Protein AF-A0A5D0RIP9-F1 (afdb_monomer)

Foldseek 3Di:
DDDPPPPPPDDDDQLLADPCLLVVLLCLQLPVLLLQLQLQLLQVVLVVVLVVCVVVVHDPCNVVSNVVSNVVSSVVSSVVSNVPVSVLSSQLSNQQSVVCSVPVDRDLVSSLVSLVVSLVVVLVVCVVPPDPVCSVVVSVSSNSSSNRSSVVSSVVSRVVRD

pLDDT: mean 85.2, std 13.52, range [38.09, 96.88]

Structure (mmCIF, N/CA/C/O backbone):
data_AF-A0A5D0RIP9-F1
#
_entry.id   AF-A0A5D0RIP9-F1
#
loop_
_atom_site.group_PDB
_atom_site.id
_atom_site.type_symbol
_atom_site.label_atom_id
_atom_site.label_alt_id
_atom_site.label_comp_id
_atom_site.label_asym_id
_atom_site.label_entity_id
_atom_site.label_seq_id
_atom_site.pdbx_PDB_ins_code
_atom_site.Cartn_x
_atom_site.Cartn_y
_atom_site.Cartn_z
_atom_site.occupancy
_atom_site.B_iso_or_equiv
_atom_site.auth_seq_id
_atom_site.auth_comp_id
_atom_site.auth_asym_id
_atom_site.auth_atom_id
_atom_site.pdbx_PDB_model_num
ATOM 1 N N . MET A 1 1 ? -45.772 9.709 48.141 1.00 41.09 1 MET A N 1
ATOM 2 C CA . MET A 1 1 ? -44.700 10.383 47.375 1.00 41.09 1 MET A CA 1
ATOM 3 C C . MET A 1 1 ? -44.012 9.328 46.521 1.00 41.09 1 MET A C 1
ATOM 5 O O . MET A 1 1 ? -43.309 8.496 47.070 1.00 41.09 1 MET A O 1
ATOM 9 N N . ASN A 1 2 ? -44.301 9.301 45.216 1.00 38.09 2 ASN A N 1
ATOM 10 C CA . ASN A 1 2 ? -43.738 8.332 44.271 1.00 38.09 2 ASN A CA 1
ATOM 11 C C . ASN A 1 2 ? -42.401 8.850 43.732 1.00 38.09 2 ASN A C 1
ATOM 13 O O . ASN A 1 2 ? -42.370 9.830 42.990 1.00 38.09 2 ASN A O 1
ATOM 17 N N . THR A 1 3 ? -41.307 8.179 44.073 1.00 44.94 3 THR A N 1
ATOM 18 C CA . THR A 1 3 ? -40.000 8.349 43.435 1.00 44.94 3 THR A CA 1
ATOM 19 C C . THR A 1 3 ? -39.979 7.551 42.133 1.00 44.94 3 THR A C 1
ATOM 21 O O . THR A 1 3 ? -39.714 6.353 42.117 1.00 44.94 3 THR A O 1
ATOM 24 N N . GLN A 1 4 ? -40.284 8.216 41.016 1.00 45.56 4 GLN A N 1
ATOM 25 C CA . GLN A 1 4 ? -40.017 7.667 39.688 1.00 45.56 4 GLN A CA 1
ATOM 26 C C . GLN A 1 4 ? -38.501 7.540 39.496 1.00 45.56 4 GLN A C 1
ATOM 28 O O . GLN A 1 4 ? -37.804 8.520 39.232 1.00 45.56 4 GLN A O 1
ATOM 33 N N . SER A 1 5 ? -37.992 6.315 39.616 1.00 47.22 5 SER A N 1
ATOM 34 C CA . SER A 1 5 ? -36.695 5.921 39.077 1.00 47.22 5 SER A CA 1
ATOM 35 C C . SER A 1 5 ? -36.726 6.108 37.562 1.00 47.22 5 SER A C 1
ATOM 37 O O . SER A 1 5 ? -37.214 5.252 36.827 1.00 47.22 5 SER A O 1
ATOM 39 N N . GLN A 1 6 ? -36.215 7.244 37.091 1.00 50.81 6 GLN A N 1
ATOM 40 C CA . GLN A 1 6 ? -35.881 7.429 35.687 1.00 50.81 6 GLN A CA 1
ATOM 41 C C . GLN A 1 6 ? -34.754 6.455 35.332 1.00 50.81 6 GLN A C 1
ATOM 43 O O . GLN A 1 6 ? -33.567 6.729 35.507 1.00 50.81 6 GLN A O 1
ATOM 48 N N . THR A 1 7 ? -35.141 5.283 34.841 1.00 46.56 7 THR A N 1
ATOM 49 C CA . THR A 1 7 ? -34.288 4.423 34.030 1.00 46.56 7 THR A CA 1
ATOM 50 C C . THR A 1 7 ? -33.780 5.256 32.859 1.00 46.56 7 THR A C 1
ATOM 52 O O . THR A 1 7 ? -34.554 5.629 31.976 1.00 46.56 7 THR A O 1
ATOM 55 N N . VAL A 1 8 ? -32.486 5.578 32.866 1.00 52.84 8 VAL A N 1
ATOM 56 C CA . VAL A 1 8 ? -31.786 6.225 31.752 1.00 52.84 8 VAL A CA 1
ATOM 57 C C . VAL A 1 8 ? -31.793 5.254 30.572 1.00 52.84 8 VAL A C 1
ATOM 59 O O . VAL A 1 8 ? -30.887 4.441 30.391 1.00 52.84 8 VAL A O 1
ATOM 62 N N . ALA A 1 9 ? -32.868 5.299 29.791 1.00 50.25 9 ALA A N 1
ATOM 63 C CA . ALA A 1 9 ? -32.998 4.573 28.547 1.00 50.25 9 ALA A CA 1
ATOM 64 C C . ALA A 1 9 ? -32.041 5.182 27.512 1.00 50.25 9 ALA A C 1
ATOM 66 O O . ALA A 1 9 ? -32.147 6.350 27.149 1.00 50.25 9 ALA A O 1
ATOM 67 N N . GLY A 1 10 ? -31.090 4.363 27.060 1.00 52.81 10 GLY A N 1
ATOM 68 C CA . GLY A 1 10 ? -30.535 4.411 25.710 1.00 52.81 10 GLY A CA 1
ATOM 69 C C . GLY A 1 10 ? -29.970 5.746 25.230 1.00 52.81 10 GLY A C 1
ATOM 70 O O . GLY A 1 10 ? -30.471 6.303 24.259 1.00 52.81 10 GLY A O 1
ATOM 71 N N . ARG A 1 11 ? -28.838 6.200 25.782 1.00 48.66 11 ARG A N 1
ATOM 72 C CA . ARG A 1 11 ? -27.918 6.969 24.929 1.00 48.66 11 ARG A CA 1
ATOM 73 C C . ARG A 1 11 ? -27.277 5.983 23.946 1.00 48.66 11 ARG A C 1
ATOM 75 O O . ARG A 1 11 ? -26.659 5.022 24.416 1.00 48.66 11 ARG A O 1
ATOM 82 N N . PRO A 1 12 ? -27.387 6.181 22.619 1.00 50.00 12 PRO A N 1
ATOM 83 C CA . PRO A 1 12 ? -26.588 5.421 21.670 1.00 50.00 12 PRO A CA 1
ATOM 84 C C . PRO A 1 12 ? -25.126 5.580 22.083 1.00 50.00 12 PRO A C 1
ATOM 86 O O . PRO A 1 12 ? -24.643 6.706 22.231 1.00 50.00 12 PRO A O 1
ATOM 89 N N . ARG A 1 13 ? -24.425 4.466 22.336 1.00 54.16 13 ARG A N 1
ATOM 90 C CA . ARG A 1 13 ? -22.970 4.513 22.517 1.00 54.16 13 ARG A CA 1
ATOM 91 C C . ARG A 1 13 ? -22.397 5.274 21.316 1.00 54.16 13 ARG A C 1
ATOM 93 O O . ARG A 1 13 ? -22.814 4.972 20.195 1.00 54.16 13 ARG A O 1
ATOM 100 N N . PRO A 1 14 ? -21.488 6.245 21.515 1.00 53.44 14 PRO A N 1
ATOM 101 C CA . PRO A 1 14 ? -20.895 6.967 20.398 1.00 53.44 14 PRO A CA 1
ATOM 102 C C . PRO A 1 14 ? -20.364 5.943 19.389 1.00 53.44 14 PRO A C 1
ATOM 104 O O . PRO A 1 14 ? -19.702 4.975 19.776 1.00 53.44 14 PRO A O 1
ATOM 107 N N . GLY A 1 15 ? -20.701 6.113 18.105 1.00 54.16 15 GLY A N 1
ATOM 108 C CA . GLY A 1 15 ? -20.455 5.128 17.038 1.00 54.16 15 GLY A CA 1
ATOM 109 C C . GLY A 1 15 ? -18.987 4.703 16.858 1.00 54.16 15 GLY A C 1
ATOM 110 O O . GLY A 1 15 ? -18.702 3.789 16.091 1.00 54.16 15 GLY A O 1
ATOM 111 N N . SER A 1 16 ? -18.059 5.324 17.590 1.00 55.84 16 SER A N 1
ATOM 112 C CA . SER A 1 16 ? -16.639 4.989 17.711 1.00 55.84 16 SER A CA 1
ATOM 113 C C . SER A 1 16 ? -16.328 3.736 18.550 1.00 55.84 16 SER A C 1
ATOM 115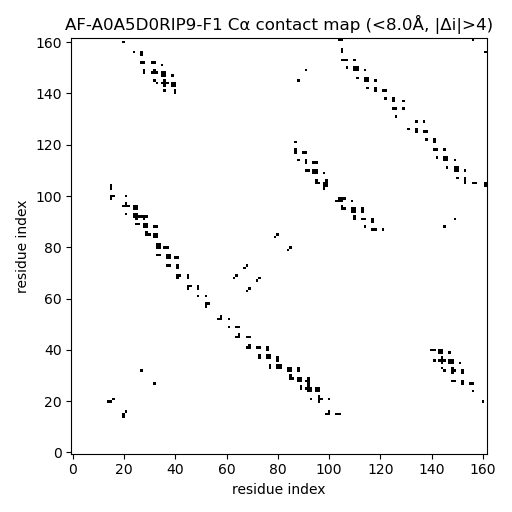 O O . SER A 1 16 ? -15.182 3.291 18.553 1.00 55.84 16 SER A O 1
ATOM 117 N N . GLN A 1 17 ? -17.302 3.143 19.258 1.00 63.03 17 GLN A N 1
ATOM 118 C CA . GLN A 1 17 ? -17.073 1.968 20.125 1.00 63.03 17 GLN A CA 1
ATOM 119 C C . GLN A 1 17 ? -17.596 0.625 19.588 1.00 63.03 17 GLN A C 1
ATOM 121 O O . GLN A 1 17 ? -17.453 -0.391 20.274 1.00 63.03 17 GLN A O 1
ATOM 126 N N . SER A 1 18 ? -18.182 0.571 18.388 1.00 79.69 18 SER A N 1
ATOM 127 C CA . SER A 1 18 ? -18.677 -0.700 17.851 1.00 79.69 18 SER A CA 1
ATOM 128 C C . SER A 1 18 ? -17.525 -1.583 17.347 1.00 79.69 18 SER A C 1
ATOM 130 O O . SER A 1 18 ? -16.648 -1.144 16.600 1.00 79.69 18 SER A O 1
ATOM 132 N N . TRP A 1 19 ? -17.533 -2.863 17.731 1.00 85.81 19 TRP A N 1
ATOM 133 C CA . TRP A 1 19 ? -16.595 -3.860 17.195 1.00 85.81 19 TRP A CA 1
ATOM 134 C C . TRP A 1 19 ? -16.703 -3.994 15.668 1.00 85.81 19 TRP A C 1
ATOM 136 O O . TRP A 1 19 ? -15.700 -4.259 15.011 1.00 85.81 19 TRP A O 1
ATOM 146 N N . GLY A 1 20 ? -17.885 -3.720 15.102 1.00 88.19 20 GLY A N 1
ATOM 147 C CA . GLY A 1 20 ? -18.106 -3.671 13.657 1.00 88.19 20 GLY A CA 1
ATOM 148 C C . GLY A 1 20 ? -17.305 -2.570 12.957 1.00 88.19 20 GLY A C 1
ATOM 149 O O . GLY A 1 20 ? -16.689 -2.836 11.931 1.00 88.19 20 GLY A O 1
ATOM 150 N N . ARG A 1 21 ? -17.223 -1.358 13.529 1.00 89.75 21 ARG A N 1
ATOM 151 C CA . ARG A 1 21 ? -16.383 -0.274 12.984 1.00 89.75 21 ARG A CA 1
ATOM 152 C C . ARG A 1 21 ? -14.902 -0.633 13.045 1.00 89.75 21 ARG A C 1
ATOM 154 O O . ARG A 1 21 ? -14.181 -0.414 12.078 1.00 89.75 21 ARG A O 1
ATOM 161 N N . PHE A 1 22 ? -14.459 -1.228 14.153 1.00 91.50 22 PHE A N 1
ATOM 162 C CA . PHE A 1 22 ? -13.076 -1.685 14.296 1.00 91.50 22 PHE A CA 1
ATOM 163 C C . PHE A 1 22 ? -12.714 -2.720 13.222 1.00 91.50 22 PHE A C 1
ATOM 165 O O . PHE A 1 22 ? -11.766 -2.512 12.466 1.00 91.50 22 PHE A O 1
ATOM 172 N N . ALA A 1 23 ? -13.498 -3.798 13.119 1.00 93.62 23 ALA A N 1
ATOM 173 C CA . ALA A 1 23 ? -13.280 -4.849 12.130 1.00 93.62 23 ALA A CA 1
ATOM 174 C C . ALA A 1 23 ? -13.388 -4.310 10.696 1.00 93.62 23 ALA A C 1
ATOM 176 O O . ALA A 1 23 ? -12.569 -4.657 9.853 1.00 93.62 23 ALA A O 1
ATOM 177 N N . GLY A 1 24 ? -14.336 -3.404 10.438 1.00 93.62 24 GLY A N 1
ATOM 178 C CA . GLY A 1 24 ? -14.510 -2.757 9.141 1.00 93.62 24 GLY A CA 1
ATOM 179 C C . GLY A 1 24 ? -13.301 -1.924 8.714 1.00 93.62 24 GLY A C 1
ATOM 180 O O . GLY A 1 24 ? -12.863 -2.034 7.572 1.00 93.62 24 GLY A O 1
ATOM 181 N N . ILE A 1 25 ? -12.703 -1.141 9.621 1.00 93.88 25 ILE A N 1
ATOM 182 C CA . ILE A 1 25 ? -11.471 -0.390 9.322 1.00 93.88 25 ILE A CA 1
ATOM 183 C C . ILE A 1 25 ? -10.328 -1.357 8.991 1.00 93.88 25 ILE A C 1
ATOM 185 O O . ILE A 1 25 ? -9.652 -1.167 7.983 1.00 93.88 25 ILE A O 1
ATOM 189 N N . VAL A 1 26 ? -10.123 -2.404 9.795 1.00 95.94 26 VAL A N 1
ATOM 190 C CA . VAL A 1 26 ? -9.065 -3.397 9.539 1.00 95.94 26 VAL A CA 1
ATOM 191 C C . VAL A 1 26 ? -9.285 -4.097 8.196 1.00 95.94 26 VAL A C 1
ATOM 193 O O . VAL A 1 26 ? -8.344 -4.221 7.416 1.00 95.94 26 VAL A O 1
ATOM 196 N N . ALA A 1 27 ? -10.526 -4.487 7.895 1.00 95.75 27 ALA A N 1
ATOM 197 C CA . ALA A 1 27 ? -10.891 -5.144 6.645 1.00 95.75 27 ALA A CA 1
ATOM 198 C C . ALA A 1 27 ? -10.634 -4.252 5.424 1.00 95.75 27 ALA A C 1
ATOM 200 O O . ALA A 1 27 ? -10.074 -4.734 4.445 1.00 95.75 27 ALA A O 1
ATOM 201 N N . ILE A 1 28 ? -10.956 -2.952 5.485 1.00 95.50 28 ILE A N 1
ATOM 202 C CA . ILE A 1 28 ? -10.637 -2.001 4.403 1.00 95.50 28 ILE A CA 1
ATOM 203 C C . ILE A 1 28 ? -9.142 -2.029 4.093 1.00 95.50 28 ILE A C 1
ATOM 205 O O . ILE A 1 28 ? -8.761 -2.138 2.933 1.00 95.50 28 ILE A O 1
ATOM 209 N N . TYR A 1 29 ? -8.292 -1.959 5.117 1.00 95.94 29 TYR A N 1
ATOM 210 C CA . TYR A 1 29 ? -6.847 -1.967 4.913 1.00 95.94 29 TYR A CA 1
ATOM 211 C C . TYR A 1 29 ? -6.333 -3.321 4.419 1.00 95.94 29 TYR A C 1
ATOM 213 O O . TYR A 1 29 ? -5.542 -3.354 3.484 1.00 95.94 29 TYR A O 1
ATOM 221 N N . ALA A 1 30 ? -6.784 -4.431 5.001 1.00 95.69 30 ALA A N 1
ATOM 222 C CA . ALA A 1 30 ? -6.335 -5.766 4.609 1.00 95.69 30 ALA A CA 1
ATOM 223 C C . ALA A 1 30 ? -6.762 -6.130 3.177 1.00 95.69 30 ALA A C 1
ATOM 225 O O . ALA A 1 30 ? -5.991 -6.740 2.440 1.00 95.69 30 ALA A O 1
ATOM 226 N N . LEU A 1 31 ? -7.975 -5.737 2.776 1.00 95.06 31 LEU A N 1
ATOM 227 C CA . LEU A 1 31 ? -8.519 -6.043 1.456 1.00 95.06 31 LEU A CA 1
ATOM 228 C C . LEU A 1 31 ? -8.029 -5.060 0.395 1.00 95.06 31 LEU A C 1
ATOM 230 O O . LEU A 1 31 ? -7.604 -5.498 -0.665 1.00 95.06 31 LEU A O 1
ATOM 234 N N . LEU A 1 32 ? -8.064 -3.749 0.648 1.00 95.12 32 LEU A N 1
ATOM 235 C CA . LEU A 1 32 ? -7.707 -2.754 -0.371 1.00 95.12 32 LEU A CA 1
ATOM 236 C C . LEU A 1 32 ? -6.228 -2.381 -0.354 1.00 95.12 32 LEU A C 1
ATOM 238 O O . LEU A 1 32 ? -5.702 -1.991 -1.391 1.00 95.12 32 LEU A O 1
ATOM 242 N N . GLY A 1 33 ? -5.545 -2.498 0.784 1.00 94.00 33 GLY A N 1
ATOM 243 C CA . GLY A 1 33 ? -4.152 -2.076 0.929 1.00 94.00 33 GLY A CA 1
ATOM 244 C C . GLY A 1 33 ? -3.211 -2.750 -0.074 1.00 94.00 33 GLY A C 1
ATOM 245 O O . GLY A 1 33 ? -2.553 -2.032 -0.828 1.00 94.00 33 GLY A O 1
ATOM 246 N N . PRO A 1 34 ? -3.176 -4.096 -0.152 1.00 94.81 34 PRO A N 1
ATOM 247 C CA . PRO A 1 34 ? -2.363 -4.810 -1.134 1.00 94.81 34 PRO A CA 1
ATOM 248 C C . PRO A 1 34 ? -2.705 -4.453 -2.582 1.00 94.81 34 PRO A C 1
ATOM 250 O O . PRO A 1 34 ? -1.805 -4.201 -3.379 1.00 94.81 34 PRO A O 1
ATOM 253 N N . LEU A 1 35 ? -3.998 -4.365 -2.912 1.00 93.69 35 LEU A N 1
ATOM 254 C CA . LEU A 1 35 ? -4.463 -4.036 -4.260 1.00 93.69 35 LEU A CA 1
ATOM 255 C C . LEU A 1 35 ? -4.025 -2.629 -4.685 1.00 93.69 35 LEU A C 1
ATOM 257 O O . LEU A 1 35 ? -3.456 -2.448 -5.759 1.00 93.69 35 LEU A O 1
ATOM 261 N N . VAL A 1 36 ? -4.255 -1.632 -3.828 1.00 94.69 36 VAL A N 1
ATOM 262 C CA . VAL A 1 36 ? -3.848 -0.244 -4.080 1.00 94.69 36 VAL A CA 1
ATOM 263 C C . VAL A 1 36 ? -2.327 -0.138 -4.171 1.00 94.69 36 VAL A C 1
ATOM 265 O O . VAL A 1 36 ? -1.819 0.568 -5.039 1.00 94.69 36 VAL A O 1
ATOM 268 N N . GLY A 1 37 ? -1.600 -0.853 -3.310 1.00 92.12 37 GLY A N 1
ATOM 269 C CA . GLY A 1 37 ? -0.143 -0.917 -3.359 1.00 92.12 37 GLY A CA 1
ATOM 270 C C . GLY A 1 37 ? 0.370 -1.477 -4.687 1.00 92.12 37 GLY A C 1
ATOM 271 O O . GLY A 1 37 ? 1.234 -0.859 -5.307 1.00 92.12 37 GLY A O 1
ATOM 272 N N . ALA A 1 38 ? -0.203 -2.589 -5.157 1.00 92.19 38 ALA A N 1
ATOM 273 C CA . ALA A 1 38 ? 0.139 -3.201 -6.440 1.00 92.19 38 ALA A CA 1
ATOM 274 C C . ALA A 1 38 ? -0.122 -2.249 -7.614 1.00 92.19 38 ALA A C 1
ATOM 276 O O . ALA A 1 38 ? 0.785 -1.998 -8.403 1.00 92.19 38 ALA A O 1
ATOM 277 N N . ILE A 1 39 ? -1.316 -1.649 -7.679 1.00 91.56 39 ILE A N 1
ATOM 278 C CA . ILE A 1 39 ? -1.666 -0.668 -8.719 1.00 91.56 39 ILE A CA 1
ATOM 279 C C . ILE A 1 39 ? -0.699 0.521 -8.690 1.00 91.56 39 ILE A C 1
ATOM 281 O O . ILE A 1 39 ? -0.225 0.956 -9.737 1.00 91.56 39 ILE A O 1
ATOM 285 N N . GLY A 1 40 ? -0.378 1.036 -7.501 1.00 90.06 40 GLY A N 1
ATOM 286 C CA . GLY A 1 40 ? 0.544 2.158 -7.338 1.00 90.06 40 GLY A CA 1
ATOM 287 C C . GLY A 1 40 ? 1.947 1.853 -7.848 1.00 90.06 40 GLY A C 1
ATOM 288 O O . GLY A 1 40 ? 2.516 2.641 -8.600 1.00 90.06 40 GLY A O 1
ATOM 289 N N . VAL A 1 41 ? 2.490 0.696 -7.473 1.00 89.50 41 VAL A N 1
ATOM 290 C CA . VAL A 1 41 ? 3.828 0.259 -7.890 1.00 89.50 41 VAL A CA 1
ATOM 291 C C . VAL A 1 41 ? 3.875 -0.013 -9.386 1.00 89.50 41 VAL A C 1
ATOM 293 O O . VAL A 1 41 ? 4.762 0.494 -10.072 1.00 89.50 41 VAL A O 1
ATOM 296 N N . THR A 1 42 ? 2.907 -0.763 -9.916 1.00 90.19 42 THR A N 1
ATOM 297 C CA . THR A 1 42 ? 2.837 -1.038 -11.352 1.00 90.19 42 THR A CA 1
ATOM 298 C C . THR A 1 42 ? 2.662 0.252 -12.146 1.00 90.19 42 THR A C 1
ATOM 300 O O . THR A 1 42 ? 3.356 0.446 -13.142 1.00 90.19 42 THR A O 1
ATOM 303 N N . GLY A 1 43 ? 1.796 1.161 -11.696 1.00 86.50 43 GLY A N 1
ATOM 304 C CA . GLY A 1 43 ? 1.616 2.469 -12.319 1.00 86.50 43 GLY A CA 1
ATOM 305 C C . GLY A 1 43 ? 2.908 3.281 -12.339 1.00 86.50 43 GLY A C 1
ATOM 306 O O . GLY A 1 43 ? 3.287 3.786 -13.394 1.00 86.50 43 GLY A O 1
ATOM 307 N N . LEU A 1 44 ? 3.629 3.336 -11.216 1.00 88.69 44 LEU A N 1
ATOM 308 C CA . LEU A 1 44 ? 4.903 4.047 -11.118 1.00 88.69 44 LEU A CA 1
ATOM 309 C C . LEU A 1 44 ? 5.952 3.481 -12.084 1.00 88.69 44 LEU A C 1
ATOM 311 O O . LEU A 1 44 ? 6.568 4.242 -12.830 1.00 88.69 44 LEU A O 1
ATOM 315 N N . PHE A 1 45 ? 6.123 2.157 -12.119 1.00 86.00 45 PHE A N 1
ATOM 316 C CA . PHE A 1 45 ? 7.067 1.520 -13.040 1.00 86.00 45 PHE A CA 1
ATOM 317 C C . PHE A 1 45 ? 6.656 1.672 -14.503 1.00 86.00 45 PHE A C 1
ATOM 319 O O . PHE A 1 45 ? 7.517 1.876 -15.353 1.00 86.00 45 PHE A O 1
ATOM 326 N N . THR A 1 46 ? 5.358 1.623 -14.800 1.00 86.62 46 THR A N 1
ATOM 327 C CA . THR A 1 46 ? 4.848 1.808 -16.164 1.00 86.62 46 THR A CA 1
ATOM 328 C C . THR A 1 46 ? 5.118 3.228 -16.653 1.00 86.62 46 THR A C 1
ATOM 330 O O . THR A 1 46 ? 5.628 3.410 -17.755 1.00 86.62 46 THR A O 1
ATOM 333 N N . VAL A 1 47 ? 4.838 4.239 -15.823 1.00 86.94 47 VAL A N 1
ATOM 334 C CA . VAL A 1 47 ? 5.131 5.644 -16.143 1.00 86.94 47 VAL A CA 1
ATOM 335 C C . VAL A 1 47 ? 6.632 5.860 -16.317 1.00 86.94 47 VAL A C 1
ATOM 337 O O . VAL A 1 47 ? 7.038 6.519 -17.270 1.00 86.94 47 VAL A O 1
ATOM 340 N N . TYR A 1 48 ? 7.457 5.276 -15.445 1.00 85.81 48 TYR A N 1
ATOM 341 C CA . TYR A 1 48 ? 8.911 5.345 -15.576 1.00 85.81 48 TYR A CA 1
ATOM 342 C C . TYR A 1 48 ? 9.396 4.723 -16.894 1.00 85.81 48 TYR A C 1
ATOM 344 O O . TYR A 1 48 ? 10.114 5.376 -17.646 1.00 85.81 48 TYR A O 1
ATOM 352 N N . ALA A 1 49 ? 8.961 3.499 -17.208 1.00 83.88 49 ALA A N 1
ATOM 353 C CA . ALA A 1 49 ? 9.355 2.796 -18.426 1.00 83.88 49 ALA A CA 1
ATOM 354 C C . ALA A 1 49 ? 8.937 3.559 -19.691 1.00 83.88 49 ALA A C 1
ATOM 356 O O . ALA A 1 49 ? 9.744 3.734 -20.598 1.00 83.88 49 ALA A O 1
ATOM 357 N N . VAL A 1 50 ? 7.703 4.071 -19.733 1.00 85.38 50 VAL A N 1
ATOM 358 C CA . VAL A 1 50 ? 7.234 4.903 -20.851 1.00 85.38 50 VAL A CA 1
ATOM 359 C C . VAL A 1 50 ? 8.022 6.211 -20.946 1.00 85.38 50 VAL A C 1
ATOM 361 O O . VAL A 1 50 ? 8.394 6.615 -22.044 1.00 85.38 50 VAL A O 1
ATOM 364 N N . GLY A 1 51 ? 8.324 6.854 -19.817 1.00 84.75 51 GLY A N 1
ATOM 365 C CA . GLY A 1 51 ? 9.119 8.082 -19.787 1.00 84.75 51 GLY A CA 1
ATOM 366 C C . GLY A 1 51 ? 10.530 7.898 -20.350 1.00 84.75 51 GLY A C 1
ATOM 367 O O . GLY A 1 51 ? 11.008 8.763 -21.082 1.00 84.75 51 GLY A O 1
ATOM 368 N N . VAL A 1 52 ? 11.173 6.760 -20.065 1.00 85.50 52 VAL A N 1
ATOM 369 C CA . VAL A 1 52 ? 12.490 6.417 -20.627 1.00 85.50 52 VAL A CA 1
ATOM 370 C C . VAL A 1 52 ? 12.417 6.254 -22.146 1.00 85.50 52 VAL A C 1
ATOM 372 O O . VAL A 1 52 ? 13.243 6.828 -22.848 1.00 85.50 52 VAL A O 1
ATOM 375 N N . GLU A 1 53 ? 11.416 5.537 -22.661 1.00 84.44 53 GLU A N 1
ATOM 376 C CA . GLU A 1 53 ? 11.244 5.325 -24.109 1.00 84.44 53 GLU A CA 1
ATOM 377 C C . GLU A 1 53 ? 10.981 6.633 -24.869 1.00 84.44 53 GLU A C 1
ATOM 379 O O . GLU A 1 53 ? 11.568 6.869 -25.926 1.00 84.44 53 GLU A O 1
ATOM 384 N N . ILE A 1 54 ? 10.173 7.528 -24.290 1.00 85.25 54 ILE A N 1
ATOM 385 C CA . ILE A 1 54 ? 9.950 8.875 -24.835 1.00 85.25 54 ILE A CA 1
ATOM 386 C C . ILE A 1 54 ? 11.268 9.659 -24.887 1.00 85.25 54 ILE A C 1
ATOM 388 O O . ILE A 1 54 ? 11.549 10.319 -25.885 1.00 85.25 54 ILE A O 1
ATOM 392 N N . ALA A 1 55 ? 12.090 9.577 -23.837 1.00 86.75 55 ALA A N 1
ATOM 393 C CA . ALA A 1 55 ? 13.356 10.304 -23.764 1.00 86.75 55 ALA A CA 1
ATOM 394 C C . ALA A 1 55 ? 14.389 9.830 -24.804 1.00 86.75 55 ALA A C 1
ATOM 396 O O . ALA A 1 55 ? 15.197 10.636 -25.261 1.00 86.75 55 ALA A O 1
ATOM 397 N N . ILE A 1 56 ? 14.352 8.552 -25.198 1.00 88.75 56 ILE A N 1
ATOM 398 C CA . ILE A 1 56 ? 15.228 7.983 -26.240 1.00 88.75 56 ILE A CA 1
ATOM 399 C C . ILE A 1 56 ? 14.608 8.026 -27.648 1.00 88.75 56 ILE A C 1
ATOM 401 O O . ILE A 1 56 ? 15.217 7.535 -28.596 1.00 88.75 56 ILE A O 1
ATOM 405 N N . GLY A 1 57 ? 13.420 8.625 -27.799 1.00 83.06 57 GLY A N 1
ATOM 406 C CA . GLY A 1 57 ? 12.759 8.839 -29.089 1.00 83.06 57 GLY A CA 1
ATOM 407 C C . GLY A 1 57 ? 12.083 7.602 -29.689 1.00 83.06 57 GLY A C 1
ATOM 408 O O . GLY A 1 57 ? 11.818 7.586 -30.890 1.00 83.06 57 GLY A O 1
ATOM 409 N N . ASN A 1 58 ? 11.803 6.572 -28.887 1.00 81.50 58 ASN A N 1
ATOM 410 C CA . ASN A 1 58 ? 11.173 5.338 -29.352 1.00 81.50 58 ASN A CA 1
ATOM 411 C C . ASN A 1 58 ? 9.666 5.332 -29.043 1.00 81.50 58 ASN A C 1
ATOM 413 O O . ASN A 1 58 ? 9.252 5.148 -27.897 1.00 81.50 58 ASN A O 1
ATOM 417 N N . PHE A 1 59 ? 8.837 5.525 -30.072 1.00 80.25 59 PHE A N 1
ATOM 418 C CA . PHE A 1 59 ? 7.385 5.694 -29.918 1.00 80.25 59 PHE A CA 1
ATOM 419 C C . PHE A 1 59 ? 6.548 4.483 -30.346 1.00 80.25 59 PHE A C 1
ATOM 421 O O . PHE A 1 59 ? 5.377 4.403 -29.972 1.00 80.25 59 PHE A O 1
ATOM 428 N N . ASP A 1 60 ? 7.137 3.525 -31.067 1.00 74.94 60 ASP A N 1
ATOM 429 C CA . ASP A 1 60 ? 6.399 2.468 -31.777 1.00 74.94 60 ASP A CA 1
ATOM 430 C C . ASP A 1 60 ? 5.641 1.497 -30.857 1.00 74.94 60 ASP A C 1
ATOM 432 O O . ASP A 1 60 ? 4.696 0.841 -31.290 1.00 74.94 60 ASP A O 1
ATOM 436 N N . ASP A 1 61 ? 6.000 1.427 -29.570 1.00 73.44 61 ASP A N 1
ATOM 437 C CA . ASP A 1 61 ? 5.492 0.397 -28.653 1.00 73.44 61 ASP A CA 1
ATOM 438 C C . ASP A 1 61 ? 4.957 0.948 -27.315 1.00 73.44 61 ASP A C 1
ATOM 440 O O . ASP A 1 61 ? 4.648 0.189 -26.389 1.00 73.44 61 ASP A O 1
ATOM 444 N N . ILE A 1 62 ? 4.812 2.274 -27.188 1.00 75.94 62 ILE A N 1
ATOM 445 C CA . ILE A 1 62 ? 4.414 2.931 -25.928 1.00 75.94 62 ILE A CA 1
ATOM 446 C C . ILE A 1 62 ? 3.037 2.452 -25.455 1.00 75.94 62 ILE A C 1
ATOM 448 O O . ILE A 1 62 ? 2.877 2.084 -24.292 1.00 75.94 62 ILE A O 1
ATOM 452 N N . ALA A 1 63 ? 2.043 2.414 -26.348 1.00 73.19 63 ALA A N 1
ATOM 453 C CA . ALA A 1 63 ? 0.672 2.042 -25.990 1.00 73.19 63 ALA A CA 1
ATOM 454 C C . ALA A 1 63 ? 0.573 0.580 -25.523 1.00 73.19 63 ALA A C 1
ATOM 456 O O . ALA A 1 63 ? -0.096 0.281 -24.530 1.00 73.19 63 ALA A O 1
ATOM 457 N N . ARG A 1 64 ? 1.291 -0.332 -26.192 1.00 77.12 64 ARG A N 1
ATOM 458 C CA . ARG A 1 64 ? 1.330 -1.753 -25.830 1.00 77.12 64 ARG A CA 1
ATOM 459 C C . ARG A 1 64 ? 2.043 -1.973 -24.499 1.00 77.12 64 ARG A C 1
ATOM 461 O O . ARG A 1 64 ? 1.553 -2.746 -23.677 1.00 77.12 64 ARG A O 1
ATOM 468 N N . ARG A 1 65 ? 3.162 -1.285 -24.257 1.00 72.06 65 ARG A N 1
ATOM 469 C CA . ARG A 1 65 ? 3.896 -1.359 -22.983 1.00 72.06 65 ARG A CA 1
ATOM 470 C C . ARG A 1 65 ? 3.111 -0.742 -21.835 1.00 72.06 65 ARG A C 1
ATOM 472 O O . ARG A 1 65 ? 3.115 -1.297 -20.743 1.00 72.06 65 ARG A O 1
ATOM 479 N N . PHE A 1 66 ? 2.383 0.340 -22.094 1.00 77.31 66 PHE A N 1
ATOM 480 C CA . PHE A 1 66 ? 1.527 0.969 -21.099 1.00 77.31 66 PHE A CA 1
ATOM 481 C C . PHE A 1 66 ? 0.368 0.050 -20.699 1.00 77.31 66 PHE A C 1
ATOM 483 O O . PHE A 1 66 ? 0.237 -0.306 -19.533 1.00 77.31 66 PHE A O 1
ATOM 490 N N . VAL A 1 67 ? -0.441 -0.398 -21.663 1.00 77.12 67 VAL A N 1
ATOM 491 C CA . VAL A 1 67 ? -1.638 -1.209 -21.379 1.00 77.12 67 VAL A CA 1
ATOM 492 C C . VAL A 1 67 ? -1.264 -2.629 -20.952 1.00 77.12 67 VAL A C 1
ATOM 494 O O . VAL A 1 67 ? -1.761 -3.126 -19.941 1.00 77.12 67 VAL A O 1
ATOM 497 N N . GLY A 1 68 ? -0.358 -3.277 -21.687 1.00 75.94 68 GLY A N 1
ATOM 498 C CA . GLY A 1 68 ? 0.097 -4.636 -21.395 1.00 75.94 68 GLY A CA 1
ATOM 499 C C . GLY A 1 68 ? 0.906 -4.717 -20.103 1.00 75.94 68 GLY A C 1
ATOM 500 O O . GLY A 1 68 ? 0.656 -5.599 -19.281 1.00 75.94 68 GLY A O 1
ATOM 501 N N . GLY A 1 69 ? 1.820 -3.767 -19.883 1.00 74.81 69 GLY A N 1
ATOM 502 C CA . GLY A 1 69 ? 2.609 -3.677 -18.654 1.00 74.81 69 GLY A CA 1
ATOM 503 C C . GLY A 1 69 ? 1.746 -3.377 -17.432 1.00 74.81 69 GLY A C 1
ATOM 504 O O . GLY A 1 69 ? 1.936 -4.000 -16.390 1.00 74.81 69 GLY A O 1
ATOM 505 N N . MET A 1 70 ? 0.738 -2.511 -17.566 1.00 82.94 70 MET A N 1
ATOM 506 C CA . MET A 1 70 ? -0.171 -2.205 -16.464 1.00 82.94 70 MET A CA 1
ATOM 507 C C . MET A 1 70 ? -1.077 -3.390 -16.113 1.00 82.94 70 MET A C 1
ATOM 509 O O . MET A 1 70 ? -1.189 -3.726 -14.937 1.00 82.94 70 MET A O 1
ATOM 513 N N . LEU A 1 71 ? -1.676 -4.071 -17.095 1.00 84.06 71 LEU A N 1
ATOM 514 C CA . LEU A 1 71 ? -2.540 -5.232 -16.839 1.00 84.06 71 LEU A CA 1
ATOM 515 C C . LEU A 1 71 ? -1.764 -6.417 -16.255 1.00 84.06 71 LEU A C 1
ATOM 517 O O . LEU A 1 71 ? -2.077 -6.882 -15.158 1.00 84.06 71 LEU A O 1
ATOM 521 N N . VAL A 1 72 ? -0.732 -6.888 -16.959 1.00 82.0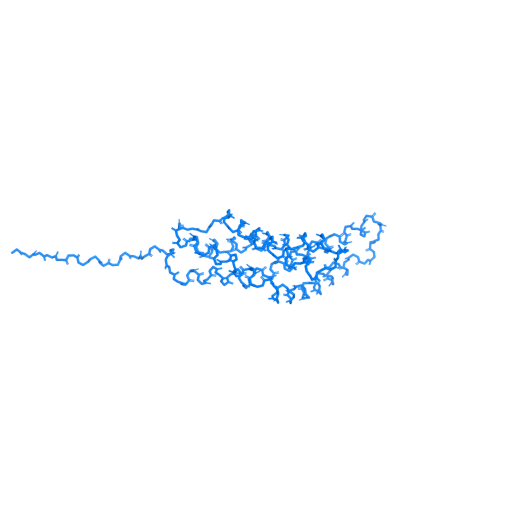6 72 VAL A N 1
ATOM 522 C CA . VAL A 1 72 ? 0.045 -8.062 -16.528 1.00 82.06 72 VAL A CA 1
ATOM 523 C C . VAL A 1 72 ? 0.822 -7.746 -15.253 1.00 82.06 72 VAL A C 1
ATOM 525 O O . VAL A 1 72 ? 0.815 -8.537 -14.307 1.00 82.06 72 VAL A O 1
ATOM 528 N N . GLY A 1 73 ? 1.432 -6.559 -15.190 1.00 82.12 73 GLY A N 1
ATOM 529 C CA . GLY A 1 73 ? 2.183 -6.104 -14.026 1.00 82.12 73 GLY A CA 1
ATOM 530 C C . GLY A 1 73 ? 1.313 -5.993 -12.779 1.00 82.12 73 GLY A C 1
ATOM 531 O O . GLY A 1 73 ? 1.766 -6.399 -11.710 1.00 82.12 73 GLY A O 1
ATOM 532 N N . THR A 1 74 ? 0.061 -5.535 -12.905 1.00 86.25 74 THR A N 1
ATOM 533 C CA . THR A 1 74 ? -0.859 -5.434 -11.762 1.00 86.25 74 THR A CA 1
ATOM 534 C C . THR A 1 74 ? -1.312 -6.811 -11.298 1.00 86.25 74 THR A C 1
ATOM 536 O O . THR A 1 74 ? -1.364 -7.030 -10.094 1.00 86.25 74 THR A O 1
ATOM 539 N N . ILE A 1 75 ? -1.593 -7.759 -12.201 1.00 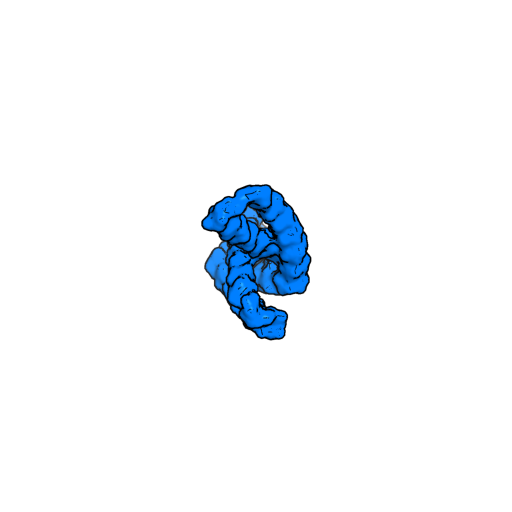86.94 75 ILE A N 1
ATOM 540 C CA . ILE A 1 75 ? -1.985 -9.128 -11.814 1.00 86.94 75 ILE A CA 1
ATOM 541 C C . ILE A 1 75 ? -0.870 -9.790 -10.996 1.00 86.94 75 ILE A C 1
ATOM 543 O O . ILE A 1 75 ? -1.109 -10.259 -9.882 1.00 86.94 75 ILE A O 1
ATOM 547 N N . VAL A 1 76 ? 0.361 -9.777 -11.514 1.00 86.12 76 VAL A N 1
ATOM 548 C CA . VAL A 1 76 ? 1.518 -10.375 -10.829 1.00 86.12 76 VAL A CA 1
ATOM 549 C C . VAL A 1 76 ? 1.816 -9.635 -9.523 1.00 86.12 76 VAL A C 1
ATOM 551 O O . VAL A 1 76 ? 2.002 -10.262 -8.478 1.00 86.12 76 VAL A O 1
ATOM 554 N N . SER A 1 77 ? 1.796 -8.299 -9.553 1.00 85.12 77 SER A N 1
ATOM 555 C CA . SER A 1 77 ? 2.053 -7.479 -8.364 1.00 85.12 77 SER A CA 1
ATOM 556 C C . SER A 1 77 ? 0.970 -7.650 -7.305 1.00 85.12 77 SER A C 1
ATOM 558 O O . SER A 1 77 ? 1.293 -7.639 -6.124 1.00 85.12 77 SER A O 1
ATOM 560 N N . ALA A 1 78 ? -0.294 -7.849 -7.687 1.00 88.19 78 ALA A N 1
ATOM 561 C CA . ALA A 1 78 ? -1.387 -8.096 -6.752 1.00 88.19 78 ALA A CA 1
ATOM 562 C C . ALA A 1 78 ? -1.197 -9.428 -6.023 1.00 88.19 78 ALA A C 1
ATOM 564 O O . ALA A 1 78 ? -1.330 -9.466 -4.802 1.00 88.19 78 ALA A O 1
ATOM 565 N N . ILE A 1 79 ? -0.820 -10.497 -6.735 1.00 88.50 79 ILE A N 1
ATOM 566 C CA . ILE A 1 79 ? -0.530 -11.802 -6.118 1.00 88.50 79 ILE A CA 1
ATOM 567 C C . ILE A 1 79 ? 0.581 -11.656 -5.072 1.00 88.50 79 ILE A C 1
ATOM 569 O O . ILE A 1 79 ? 0.402 -12.061 -3.923 1.00 88.50 79 ILE A O 1
ATOM 573 N N . LEU A 1 80 ? 1.696 -11.014 -5.434 1.00 86.00 80 LEU A N 1
ATOM 574 C CA . LEU A 1 80 ? 2.805 -10.772 -4.505 1.00 86.00 80 LEU A CA 1
ATOM 575 C C . LEU A 1 80 ? 2.393 -9.863 -3.338 1.00 86.00 80 LEU A C 1
ATOM 577 O O . LEU A 1 80 ? 2.725 -10.138 -2.183 1.00 86.00 80 LEU A O 1
ATOM 581 N N . ALA A 1 81 ? 1.636 -8.802 -3.613 1.00 89.69 81 ALA A N 1
ATOM 582 C CA . ALA A 1 81 ? 1.172 -7.873 -2.593 1.00 89.69 81 ALA A CA 1
ATO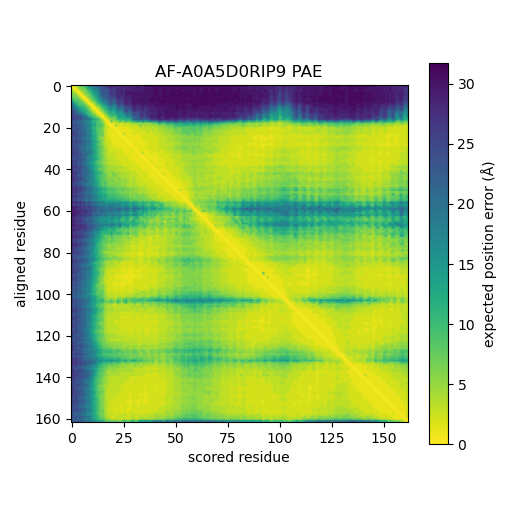M 583 C C . ALA A 1 81 ? 0.234 -8.552 -1.589 1.00 89.69 81 ALA A C 1
ATOM 585 O O . ALA A 1 81 ? 0.319 -8.255 -0.401 1.00 89.69 81 ALA A O 1
ATOM 586 N N . TYR A 1 82 ? -0.631 -9.476 -2.010 1.00 90.00 82 TYR A N 1
ATOM 587 C CA . TYR A 1 82 ? -1.451 -10.243 -1.070 1.00 90.00 82 TYR A CA 1
ATOM 588 C C . TYR A 1 82 ? -0.648 -11.315 -0.335 1.00 90.00 82 TYR A C 1
ATOM 590 O O . TYR A 1 82 ? -0.859 -11.492 0.862 1.00 90.00 82 TYR A O 1
ATOM 598 N N . ALA A 1 83 ? 0.295 -11.984 -1.005 1.00 87.50 83 ALA A N 1
ATOM 599 C CA . ALA A 1 83 ? 1.128 -13.010 -0.379 1.00 87.50 83 ALA A CA 1
ATOM 600 C C . ALA A 1 83 ? 2.005 -12.445 0.752 1.00 87.50 83 ALA A C 1
ATOM 602 O O . ALA A 1 83 ? 2.112 -13.056 1.813 1.00 87.50 83 ALA A O 1
ATOM 603 N N . TYR A 1 84 ? 2.596 -11.263 0.550 1.00 83.75 84 TYR A N 1
ATOM 604 C CA . TYR A 1 84 ? 3.559 -10.681 1.495 1.00 83.75 84 TYR A CA 1
ATOM 605 C C . TYR A 1 84 ? 3.048 -9.423 2.208 1.00 83.75 84 TYR A C 1
ATOM 607 O O . TYR A 1 84 ? 3.406 -9.157 3.354 1.00 83.75 84 TYR A O 1
ATOM 615 N N . GLY A 1 85 ? 2.217 -8.622 1.545 1.00 86.50 85 GLY A N 1
ATOM 616 C CA . GLY A 1 85 ? 1.793 -7.301 2.017 1.00 86.50 85 GLY A CA 1
ATOM 617 C C . GLY A 1 85 ? 0.523 -7.295 2.865 1.00 86.50 85 GLY A C 1
ATOM 618 O O . GLY A 1 85 ? 0.276 -6.303 3.552 1.00 86.50 85 GLY A O 1
ATOM 619 N N . ILE A 1 86 ? -0.269 -8.375 2.882 1.00 92.31 86 ILE A N 1
ATOM 620 C CA . ILE A 1 86 ? -1.532 -8.413 3.640 1.00 92.31 86 ILE A CA 1
ATOM 621 C C . ILE A 1 86 ? -1.317 -8.235 5.146 1.00 92.31 86 ILE A C 1
ATOM 623 O O . ILE A 1 86 ? -2.075 -7.513 5.790 1.00 92.31 86 ILE A O 1
ATOM 627 N N . VAL A 1 87 ? -0.258 -8.831 5.702 1.00 92.56 87 VAL A N 1
ATOM 628 C CA . VAL A 1 87 ? 0.061 -8.741 7.136 1.00 92.56 87 VAL A CA 1
ATOM 629 C C . VAL A 1 87 ? 0.417 -7.305 7.512 1.00 92.56 87 VAL A C 1
ATOM 631 O O . VAL A 1 87 ? -0.108 -6.773 8.489 1.00 92.56 87 VAL A O 1
ATOM 634 N N . SER A 1 88 ? 1.250 -6.655 6.696 1.00 93.50 88 SER A N 1
ATOM 635 C CA . SER A 1 88 ? 1.591 -5.239 6.857 1.00 93.50 88 SER A CA 1
ATOM 636 C C . SER A 1 88 ? 0.340 -4.358 6.769 1.00 93.50 88 SER A C 1
ATOM 638 O O . SER A 1 88 ? 0.066 -3.563 7.671 1.00 93.50 88 SER A O 1
ATOM 640 N N . ALA A 1 89 ? -0.483 -4.550 5.734 1.00 94.62 89 ALA A N 1
ATOM 641 C CA . ALA A 1 89 ? -1.689 -3.759 5.517 1.00 94.62 89 ALA A CA 1
ATOM 642 C C . ALA A 1 89 ? -2.701 -3.920 6.665 1.00 94.62 89 ALA A C 1
ATOM 644 O O . ALA A 1 89 ? -3.186 -2.924 7.210 1.00 94.62 89 ALA A O 1
ATOM 645 N N . ALA A 1 90 ? -2.965 -5.156 7.098 1.00 95.88 90 ALA A N 1
ATOM 646 C CA . ALA A 1 90 ? -3.804 -5.441 8.260 1.00 95.88 90 ALA A CA 1
ATOM 647 C C . ALA A 1 90 ? -3.232 -4.812 9.540 1.00 95.88 90 ALA A C 1
ATOM 649 O O . ALA A 1 90 ? -3.984 -4.243 10.331 1.00 95.88 90 ALA A O 1
ATOM 650 N N . GLY A 1 91 ? -1.908 -4.844 9.718 1.00 95.75 91 GLY A N 1
ATOM 651 C CA . GLY A 1 91 ? -1.205 -4.188 10.818 1.00 95.75 91 GLY A CA 1
ATOM 652 C C . GLY A 1 91 ? -1.441 -2.676 10.863 1.00 95.75 91 GLY A C 1
ATOM 653 O O . GLY A 1 91 ? -1.804 -2.137 11.913 1.00 95.75 91 GLY A O 1
ATOM 654 N N . VAL A 1 92 ? -1.332 -1.988 9.723 1.00 96.25 92 VAL A N 1
ATOM 655 C CA . VAL A 1 92 ? -1.677 -0.558 9.617 1.00 96.25 92 VAL A CA 1
ATOM 656 C C . VAL A 1 92 ? -3.151 -0.336 9.977 1.00 96.25 92 VAL A C 1
ATOM 658 O O . VAL A 1 92 ? -3.463 0.541 10.789 1.00 96.25 92 VAL A O 1
ATOM 661 N N . GLY A 1 93 ? -4.052 -1.162 9.437 1.00 94.62 93 GLY A N 1
ATOM 662 C CA . GLY A 1 93 ? -5.484 -1.120 9.740 1.00 94.62 93 GLY A CA 1
ATOM 663 C C . GLY A 1 93 ? -5.787 -1.278 11.232 1.00 94.62 93 GLY A C 1
ATOM 664 O O . GLY A 1 93 ? -6.583 -0.513 11.778 1.00 94.62 93 GLY A O 1
ATOM 665 N N . LEU A 1 94 ? -5.108 -2.204 11.914 1.00 96.69 94 LEU A N 1
ATOM 666 C CA . LEU A 1 94 ? -5.232 -2.438 13.356 1.00 96.69 94 LEU A CA 1
ATOM 667 C C . LEU A 1 94 ? -4.803 -1.217 14.167 1.00 96.69 94 LEU A C 1
ATOM 669 O O . LEU A 1 94 ? -5.534 -0.796 15.066 1.00 96.69 94 LEU A O 1
ATOM 673 N N . VAL A 1 95 ? -3.660 -0.608 13.839 1.00 96.19 95 VAL A N 1
ATOM 674 C CA . VAL A 1 95 ? -3.177 0.599 14.532 1.00 96.19 95 VAL A CA 1
ATOM 675 C C . VAL A 1 95 ? -4.173 1.751 14.376 1.00 96.19 95 VAL A C 1
ATOM 677 O O . VAL A 1 95 ? -4.487 2.448 15.349 1.00 96.19 95 VAL A O 1
ATOM 680 N N . VAL A 1 96 ? -4.707 1.936 13.167 1.00 94.81 96 VAL A N 1
ATOM 681 C CA . VAL A 1 96 ? -5.695 2.981 12.874 1.00 94.81 96 VAL A CA 1
ATOM 682 C C . VAL A 1 96 ? -7.007 2.720 13.611 1.00 94.81 96 VAL A C 1
ATOM 684 O O . VAL A 1 96 ? -7.492 3.617 14.301 1.00 94.81 96 VAL A O 1
ATOM 687 N N . ALA A 1 97 ? -7.549 1.504 13.527 1.00 93.25 97 ALA A N 1
ATOM 688 C CA . ALA A 1 97 ? -8.791 1.113 14.189 1.00 93.25 97 ALA A CA 1
ATOM 689 C C . ALA A 1 97 ? -8.682 1.217 15.719 1.00 93.25 97 ALA A C 1
ATOM 691 O O . ALA A 1 97 ? -9.597 1.683 16.400 1.00 93.25 97 ALA A O 1
ATOM 692 N N . PHE A 1 98 ? -7.531 0.844 16.278 1.00 93.75 98 PHE A N 1
ATOM 693 C CA . PHE A 1 98 ? -7.274 0.942 17.709 1.00 93.75 98 PHE A CA 1
ATOM 694 C C . PHE A 1 98 ? -7.194 2.391 18.188 1.00 93.75 98 PHE A C 1
ATOM 696 O O . PHE A 1 98 ? -7.761 2.744 19.228 1.00 93.75 98 PHE A O 1
ATOM 703 N N . ARG A 1 99 ? -6.517 3.259 17.42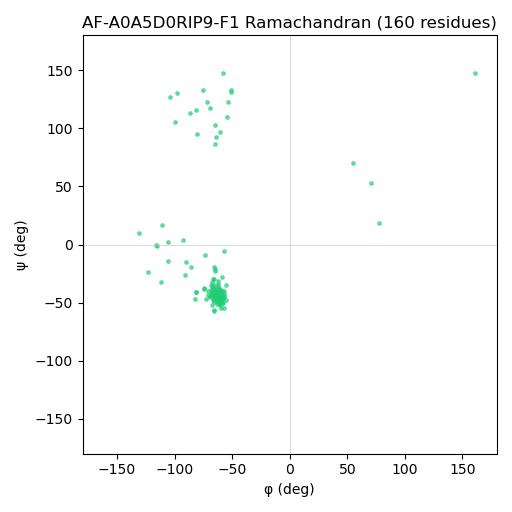8 1.00 91.56 99 ARG A N 1
ATOM 704 C CA . ARG A 1 99 ? -6.472 4.684 17.762 1.00 91.56 99 ARG A CA 1
ATOM 705 C C . ARG A 1 99 ? -7.837 5.343 17.613 1.00 91.56 99 ARG A C 1
ATOM 707 O O . ARG A 1 99 ? -8.184 6.156 18.469 1.00 91.56 99 ARG A O 1
ATOM 714 N N . ASP A 1 100 ? -8.591 4.990 16.577 1.00 90.12 100 ASP A N 1
ATOM 715 C CA . ASP A 1 100 ? -9.959 5.467 16.368 1.00 90.12 100 ASP A CA 1
ATOM 716 C C . ASP A 1 100 ? -10.845 5.128 17.574 1.00 90.12 100 ASP A C 1
ATOM 718 O O . ASP A 1 100 ? -11.488 6.019 18.128 1.00 90.12 100 ASP A O 1
ATOM 722 N N . ARG A 1 101 ? -10.758 3.894 18.085 1.00 87.56 101 ARG A N 1
ATOM 723 C CA . ARG A 1 101 ? -11.473 3.464 19.296 1.00 87.56 101 ARG A CA 1
ATOM 724 C C . ARG A 1 101 ? -11.066 4.237 20.558 1.00 87.56 101 ARG A C 1
ATOM 726 O O . ARG A 1 101 ? -11.898 4.452 21.434 1.00 87.56 101 ARG A O 1
ATOM 733 N N . ARG A 1 102 ? -9.794 4.645 20.674 1.00 87.19 102 ARG A N 1
ATOM 734 C CA . ARG A 1 102 ? -9.269 5.388 21.840 1.00 87.19 102 ARG A CA 1
ATOM 735 C C . ARG A 1 102 ? -9.562 6.887 21.805 1.00 87.19 102 ARG A C 1
ATOM 737 O O . ARG A 1 102 ? -9.803 7.470 22.854 1.00 87.19 102 ARG A O 1
ATOM 744 N N . LYS A 1 103 ? -9.448 7.524 20.636 1.00 85.25 103 LYS A N 1
ATOM 745 C CA . LYS A 1 103 ? -9.482 8.994 20.489 1.00 85.25 103 LYS A CA 1
ATOM 746 C C . LYS A 1 103 ? -10.680 9.513 19.689 1.00 85.25 103 LYS A C 1
ATOM 748 O O . LYS A 1 103 ? -10.805 10.721 19.542 1.00 85.25 103 LYS A O 1
ATOM 753 N N . GLY A 1 104 ? -11.546 8.627 19.195 1.00 76.12 104 GLY A N 1
ATOM 754 C CA . GLY A 1 104 ? -12.793 8.990 18.523 1.00 76.12 104 GLY A CA 1
ATOM 755 C C . GLY A 1 104 ? -12.587 9.615 17.144 1.00 76.12 104 GLY A C 1
ATOM 756 O O . GLY A 1 104 ? -13.099 10.698 16.885 1.00 76.12 104 GLY A O 1
ATOM 757 N N . GLY A 1 105 ? -11.838 8.954 16.259 1.00 84.75 105 GLY A N 1
ATOM 758 C CA . GLY A 1 105 ? -11.672 9.416 14.881 1.00 84.75 105 GLY A CA 1
ATOM 759 C C . GLY A 1 105 ? -10.460 8.835 14.152 1.00 84.75 105 GLY A C 1
ATOM 760 O O . GLY A 1 105 ? -9.390 8.611 14.727 1.00 84.75 105 GLY A O 1
ATOM 761 N N . ILE A 1 106 ? -10.609 8.661 12.839 1.00 89.00 106 ILE A N 1
ATOM 762 C CA . ILE A 1 106 ? -9.556 8.164 11.949 1.00 89.00 106 ILE A CA 1
ATOM 763 C C . ILE A 1 106 ? -8.612 9.319 11.573 1.00 89.00 106 ILE A C 1
ATOM 765 O O . ILE A 1 106 ? -9.007 10.280 10.904 1.00 89.00 106 ILE A O 1
ATOM 769 N N . SER A 1 107 ? -7.343 9.217 11.982 1.00 91.75 107 SER A N 1
ATOM 770 C CA . SER A 1 107 ? -6.315 10.248 11.775 1.00 91.75 107 SER A CA 1
ATOM 771 C C . SER A 1 107 ? -5.338 9.892 10.653 1.00 91.75 107 SER A C 1
ATOM 773 O O . SER A 1 107 ? -4.664 8.866 10.724 1.00 91.75 107 SER A O 1
ATOM 775 N N . TRP A 1 108 ? -5.174 10.808 9.693 1.00 93.94 108 TRP A N 1
ATOM 776 C CA . TRP A 1 108 ? -4.176 10.719 8.617 1.00 93.94 108 TRP A CA 1
ATOM 777 C C . TRP A 1 108 ? -2.742 10.579 9.117 1.00 93.94 108 TRP A C 1
ATOM 779 O O . TRP A 1 108 ? -1.961 9.809 8.575 1.00 93.94 108 TRP A O 1
ATOM 789 N N . ARG A 1 109 ? -2.383 11.309 10.179 1.00 93.94 109 ARG A N 1
ATOM 790 C CA . ARG A 1 109 ? -1.027 11.231 10.736 1.00 93.94 109 ARG A CA 1
ATOM 791 C C . ARG A 1 109 ? -0.741 9.834 11.274 1.00 93.94 109 ARG A C 1
ATOM 793 O O . ARG A 1 109 ? 0.357 9.329 11.112 1.00 93.94 109 ARG A O 1
ATOM 800 N N . THR A 1 110 ? -1.724 9.202 11.910 1.00 93.38 110 THR A N 1
ATOM 801 C CA . THR A 1 110 ? -1.544 7.861 12.474 1.00 93.38 110 THR A CA 1
ATOM 802 C C . THR A 1 110 ? -1.442 6.796 11.403 1.00 93.38 110 THR A C 1
ATOM 804 O O . THR A 1 110 ? -0.574 5.942 11.527 1.00 93.38 110 THR A O 1
ATOM 807 N N . SER A 1 111 ? -2.282 6.848 10.368 1.00 94.06 111 SER A N 1
ATOM 808 C CA . SER A 1 111 ? -2.177 5.886 9.272 1.00 94.06 111 SER A CA 1
ATOM 809 C C . SER A 1 111 ? -0.854 6.016 8.530 1.00 94.06 111 SER A C 1
ATOM 811 O O . SER A 1 111 ? -0.219 4.999 8.285 1.00 94.06 111 SER A O 1
ATOM 813 N N . LEU A 1 112 ? -0.390 7.240 8.259 1.00 95.38 112 LEU A N 1
ATOM 814 C CA . LEU A 1 112 ? 0.909 7.463 7.622 1.00 95.38 112 LEU A CA 1
ATOM 815 C C . LEU A 1 112 ? 2.072 6.991 8.498 1.00 95.38 112 LEU A C 1
ATOM 817 O O . LEU A 1 112 ? 2.934 6.273 8.011 1.00 95.38 112 LEU A O 1
ATOM 821 N N . VAL A 1 113 ? 2.091 7.333 9.791 1.00 96.62 113 VAL A N 1
ATOM 822 C CA . VAL A 1 113 ? 3.158 6.876 10.701 1.00 96.62 113 VAL A CA 1
ATOM 823 C C . VAL A 1 113 ? 3.169 5.352 10.817 1.00 96.62 113 VAL A C 1
ATOM 825 O O . VAL A 1 113 ? 4.234 4.748 10.754 1.00 96.62 113 VAL A O 1
ATOM 828 N N . ALA A 1 114 ? 1.999 4.722 10.945 1.00 95.94 114 ALA A N 1
ATOM 829 C CA . ALA A 1 114 ? 1.897 3.267 10.968 1.00 95.94 114 ALA A CA 1
ATOM 830 C C . ALA A 1 114 ? 2.392 2.658 9.648 1.00 95.94 114 ALA A C 1
ATOM 832 O O . ALA A 1 114 ? 3.210 1.746 9.670 1.00 95.94 114 ALA A O 1
ATOM 833 N N . ALA A 1 115 ? 1.966 3.197 8.506 1.00 95.50 115 ALA A N 1
ATOM 834 C CA . ALA A 1 115 ? 2.400 2.731 7.194 1.00 95.50 115 ALA A CA 1
ATOM 835 C C . ALA A 1 115 ? 3.911 2.869 6.989 1.00 95.50 115 ALA A C 1
ATOM 837 O O . ALA A 1 115 ? 4.524 1.949 6.463 1.00 95.50 115 ALA A O 1
ATOM 838 N N . LEU A 1 116 ? 4.522 3.963 7.453 1.00 96.38 116 LEU A N 1
ATOM 839 C CA . LEU A 1 116 ? 5.973 4.149 7.413 1.00 96.38 116 LEU A CA 1
ATOM 840 C C . LEU A 1 116 ? 6.706 3.177 8.346 1.00 96.38 116 LEU A C 1
ATOM 842 O O . LEU A 1 116 ? 7.735 2.631 7.963 1.00 96.38 116 LEU A O 1
ATOM 846 N N . ALA A 1 117 ? 6.177 2.913 9.542 1.00 96.88 117 ALA A N 1
ATOM 847 C CA . ALA A 1 117 ? 6.765 1.936 10.457 1.00 96.88 117 ALA A CA 1
ATOM 8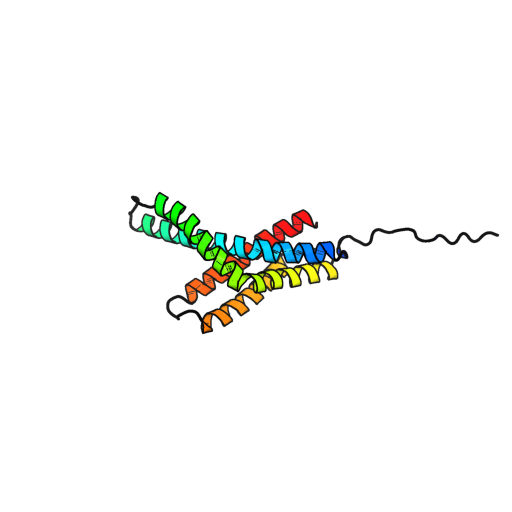48 C C . ALA A 1 117 ? 6.740 0.517 9.862 1.00 96.88 117 ALA A C 1
ATOM 850 O O . ALA A 1 117 ? 7.752 -0.182 9.875 1.00 96.88 117 ALA A O 1
ATOM 851 N N . PHE A 1 118 ? 5.607 0.112 9.285 1.00 95.56 118 PHE A N 1
ATOM 852 C CA . PHE A 1 118 ? 5.491 -1.171 8.596 1.00 95.56 118 PHE A CA 1
ATOM 853 C C . PHE A 1 118 ? 6.318 -1.222 7.306 1.00 95.56 118 PHE A C 1
ATOM 855 O O . PHE A 1 118 ? 6.915 -2.253 7.013 1.00 95.56 118 PHE A O 1
ATOM 862 N N . TRP A 1 119 ? 6.431 -0.112 6.575 1.00 95.75 119 TRP A N 1
ATOM 863 C CA . TRP A 1 119 ? 7.337 -0.002 5.435 1.00 95.75 119 TRP A CA 1
ATOM 864 C C . TRP A 1 119 ? 8.794 -0.233 5.844 1.00 95.75 119 TRP A C 1
ATOM 866 O O . TRP A 1 119 ? 9.484 -0.999 5.175 1.00 95.75 119 TRP A O 1
ATOM 876 N N . LEU A 1 120 ? 9.262 0.368 6.944 1.00 95.50 120 LEU A N 1
ATOM 877 C CA . LEU A 1 120 ? 10.616 0.137 7.459 1.00 95.50 120 LEU A CA 1
ATOM 878 C C . LEU A 1 120 ? 10.827 -1.333 7.829 1.00 95.50 120 LEU A C 1
ATOM 880 O O . LEU A 1 120 ? 11.843 -1.916 7.458 1.00 95.50 120 LEU A O 1
ATOM 884 N N . LEU A 1 121 ? 9.849 -1.950 8.499 1.00 94.19 121 LEU A N 1
ATOM 885 C CA . LEU A 1 121 ? 9.898 -3.369 8.856 1.00 94.19 121 LEU A CA 1
ATOM 886 C C . LEU A 1 121 ? 9.992 -4.266 7.610 1.00 94.19 121 LEU A C 1
ATOM 888 O O . LEU A 1 121 ? 10.844 -5.148 7.541 1.00 94.19 121 LEU A O 1
ATOM 892 N N . MET A 1 122 ? 9.153 -4.013 6.603 1.00 91.62 122 MET A N 1
ATOM 893 C CA . MET A 1 122 ? 9.169 -4.761 5.343 1.00 91.62 122 MET A CA 1
ATOM 894 C C . MET A 1 122 ? 10.438 -4.492 4.529 1.00 91.62 122 MET A C 1
ATOM 896 O O . MET A 1 122 ? 10.931 -5.393 3.859 1.00 91.62 122 MET A O 1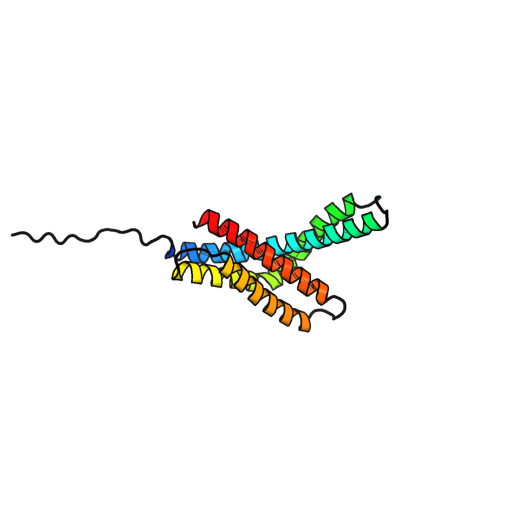
ATOM 900 N N . SER A 1 123 ? 10.996 -3.284 4.607 1.00 92.06 123 SER A N 1
ATOM 901 C CA . SER A 1 123 ? 12.262 -2.931 3.953 1.00 92.06 123 SER A CA 1
ATOM 902 C C . SER A 1 123 ? 13.443 -3.657 4.592 1.00 92.06 123 SER A C 1
ATOM 904 O O . SER A 1 123 ? 14.316 -4.134 3.875 1.00 92.06 123 SER A O 1
ATOM 906 N N . LEU A 1 124 ? 13.446 -3.804 5.921 1.00 92.69 124 LEU A N 1
ATOM 907 C CA . LEU A 1 124 ? 14.416 -4.637 6.635 1.00 92.69 124 LEU A CA 1
ATOM 908 C C . LEU A 1 124 ? 14.268 -6.113 6.261 1.00 92.69 124 LEU A C 1
ATOM 910 O O . LEU A 1 124 ? 15.263 -6.774 6.005 1.00 92.69 124 LEU A O 1
ATOM 914 N N . ALA A 1 125 ? 13.042 -6.632 6.168 1.00 89.44 125 ALA A N 1
ATOM 915 C CA . ALA A 1 125 ? 12.825 -8.001 5.701 1.00 89.44 125 ALA A CA 1
ATOM 916 C C . ALA A 1 125 ? 13.299 -8.192 4.247 1.00 89.44 125 ALA A C 1
ATOM 918 O O . ALA A 1 125 ? 13.852 -9.237 3.905 1.00 89.44 125 ALA A O 1
ATOM 919 N N . ALA A 1 126 ? 13.136 -7.171 3.398 1.00 87.62 126 ALA A N 1
ATOM 920 C CA . ALA A 1 126 ? 13.576 -7.208 2.009 1.00 87.62 126 ALA A CA 1
ATOM 921 C C . ALA A 1 126 ? 15.099 -7.364 1.870 1.00 87.62 126 ALA A C 1
ATOM 923 O O . ALA A 1 126 ? 15.535 -8.020 0.929 1.00 87.62 126 ALA A O 1
ATOM 924 N N . THR A 1 127 ? 15.912 -6.849 2.801 1.00 89.56 127 THR A N 1
ATOM 925 C CA . THR A 1 127 ? 17.380 -7.004 2.724 1.00 89.56 127 THR A CA 1
ATOM 926 C C . THR A 1 127 ? 17.840 -8.458 2.856 1.00 89.56 127 THR A C 1
ATOM 928 O O . THR A 1 127 ? 18.932 -8.788 2.403 1.00 89.56 127 THR A O 1
ATOM 931 N N . ALA A 1 128 ? 17.012 -9.333 3.435 1.00 88.81 128 ALA A N 1
ATOM 932 C CA . ALA A 1 128 ? 17.313 -10.753 3.588 1.00 88.81 128 ALA A CA 1
ATOM 933 C C . ALA A 1 128 ? 16.930 -11.599 2.360 1.00 88.81 128 ALA A C 1
ATOM 935 O O . ALA A 1 128 ? 17.419 -12.718 2.220 1.00 88.81 128 ALA A O 1
ATOM 936 N N . VAL A 1 129 ? 16.044 -11.099 1.490 1.00 85.56 129 VAL A N 1
ATOM 937 C CA . VAL A 1 129 ? 15.451 -11.886 0.389 1.00 85.56 129 VAL A CA 1
ATOM 938 C C . VAL A 1 129 ? 15.675 -11.280 -0.996 1.00 85.56 129 VAL A C 1
ATOM 940 O O . VAL A 1 129 ? 15.627 -12.004 -1.988 1.00 85.56 129 VAL A O 1
ATOM 943 N N . VAL A 1 130 ? 15.915 -9.969 -1.088 1.00 85.44 130 VAL A N 1
ATOM 944 C CA . VAL A 1 130 ? 16.092 -9.257 -2.358 1.00 85.44 130 VAL A CA 1
ATOM 945 C C . VAL A 1 130 ? 17.583 -9.081 -2.661 1.00 85.44 130 VAL A C 1
ATOM 947 O O . VAL A 1 130 ? 18.317 -8.571 -1.813 1.00 85.44 130 VAL A O 1
ATOM 950 N N . PRO A 1 131 ? 18.044 -9.435 -3.875 1.00 87.69 131 PRO A N 1
ATOM 951 C CA . PRO A 1 131 ? 19.419 -9.194 -4.293 1.00 87.69 131 PRO A CA 1
ATOM 952 C C . PRO A 1 131 ? 19.817 -7.707 -4.227 1.00 87.69 131 PRO A C 1
ATOM 954 O O . PRO A 1 131 ? 18.991 -6.836 -4.527 1.00 87.69 131 PRO A O 1
ATOM 957 N N . PRO A 1 132 ? 21.091 -7.385 -3.929 1.00 87.88 132 PRO A N 1
ATOM 958 C CA . PRO A 1 132 ? 21.553 -6.002 -3.779 1.00 87.88 132 PRO A CA 1
ATOM 959 C C . PRO A 1 132 ? 21.263 -5.108 -4.992 1.00 87.88 132 PRO A C 1
ATOM 961 O O . PRO A 1 132 ? 20.953 -3.930 -4.832 1.00 87.88 132 PRO A O 1
ATOM 964 N N . GLN A 1 133 ? 21.323 -5.675 -6.201 1.00 85.38 133 GLN A N 1
ATOM 965 C CA . GLN A 1 133 ? 21.179 -4.955 -7.468 1.00 85.38 133 GLN A CA 1
ATOM 966 C C . GLN A 1 133 ? 19.778 -4.343 -7.659 1.00 85.38 133 GLN A C 1
ATOM 968 O O . GLN A 1 133 ? 19.646 -3.377 -8.404 1.00 85.38 133 GLN A O 1
ATOM 973 N N . GLY A 1 134 ? 18.750 -4.861 -6.974 1.00 82.94 134 GLY A N 1
ATOM 974 C CA . GLY A 1 134 ? 17.367 -4.366 -7.051 1.00 82.94 134 GLY A CA 1
ATOM 975 C C . GLY A 1 134 ? 16.823 -3.800 -5.737 1.00 82.94 134 GLY A C 1
ATOM 976 O O . GLY A 1 134 ? 15.679 -3.350 -5.683 1.00 82.94 134 GLY A O 1
ATOM 977 N N . LEU A 1 135 ? 17.620 -3.808 -4.665 1.00 88.38 135 LEU A N 1
ATOM 978 C CA . LEU A 1 135 ? 17.135 -3.527 -3.314 1.00 88.38 135 LEU A CA 1
ATOM 979 C C . LEU A 1 135 ? 16.587 -2.099 -3.167 1.00 88.38 135 LEU A C 1
ATOM 981 O O . LEU A 1 135 ? 15.524 -1.903 -2.584 1.00 88.38 135 LEU A O 1
ATOM 985 N N . VAL A 1 136 ? 17.267 -1.100 -3.736 1.00 89.19 136 VAL A N 1
ATOM 986 C CA . VAL A 1 136 ? 16.836 0.309 -3.658 1.00 89.19 136 VAL A CA 1
ATOM 987 C C . VAL A 1 136 ? 15.500 0.522 -4.372 1.00 89.19 136 VAL A C 1
ATOM 989 O O . VAL A 1 136 ? 14.603 1.170 -3.832 1.00 89.19 136 VAL A O 1
ATOM 992 N N . GLN A 1 137 ? 15.339 -0.061 -5.563 1.00 88.06 137 GLN A N 1
ATOM 993 C CA . GLN A 1 137 ? 14.088 0.003 -6.326 1.00 88.06 137 GLN A CA 1
ATOM 994 C C . GLN A 1 137 ? 12.959 -0.711 -5.579 1.00 88.06 137 GLN A C 1
ATOM 996 O O . GLN A 1 137 ? 11.841 -0.203 -5.530 1.00 88.06 137 GLN A O 1
ATOM 1001 N N . TRP A 1 138 ? 13.261 -1.843 -4.938 1.00 89.38 138 TRP A N 1
ATOM 1002 C CA . TRP A 1 138 ? 12.303 -2.585 -4.126 1.00 89.38 138 TRP A CA 1
ATOM 1003 C C . TRP A 1 138 ? 11.841 -1.792 -2.898 1.00 89.38 138 TRP A C 1
ATOM 1005 O O . TRP A 1 138 ? 10.641 -1.679 -2.651 1.00 89.38 138 TRP A O 1
ATOM 1015 N N . ILE A 1 139 ? 12.770 -1.175 -2.161 1.00 92.19 139 ILE A N 1
ATOM 1016 C CA . ILE A 1 139 ? 12.465 -0.314 -1.007 1.00 92.19 139 ILE A CA 1
ATOM 1017 C C . ILE A 1 139 ? 11.626 0.897 -1.438 1.00 92.19 139 ILE A C 1
ATOM 1019 O O . ILE A 1 139 ? 10.647 1.236 -0.765 1.00 92.19 139 ILE A O 1
ATOM 1023 N N . GLY A 1 140 ? 11.977 1.528 -2.564 1.00 92.00 140 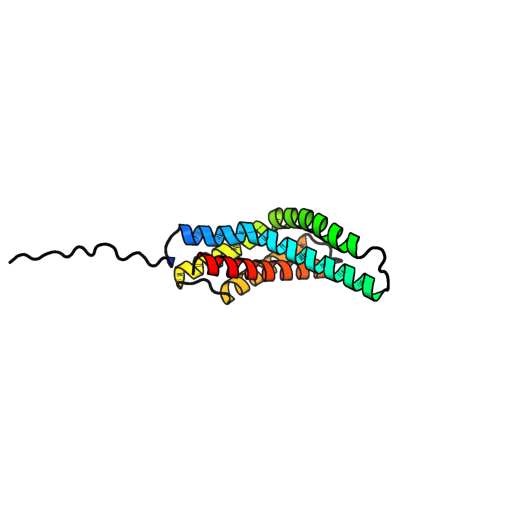GLY A N 1
ATOM 1024 C CA . GLY A 1 140 ? 11.225 2.647 -3.135 1.00 92.00 140 GLY A CA 1
ATOM 1025 C C . GLY A 1 140 ? 9.810 2.249 -3.565 1.00 92.00 140 GLY A C 1
ATOM 1026 O O . GLY A 1 140 ? 8.846 2.946 -3.243 1.00 92.00 140 GLY A O 1
ATOM 1027 N N . ALA A 1 141 ? 9.660 1.095 -4.218 1.00 90.62 141 ALA A N 1
ATOM 1028 C CA . ALA A 1 141 ? 8.360 0.540 -4.583 1.00 90.62 141 ALA A CA 1
ATOM 1029 C C . ALA A 1 141 ? 7.510 0.230 -3.341 1.00 90.62 141 ALA A C 1
ATOM 1031 O O . ALA A 1 141 ? 6.342 0.617 -3.278 1.00 90.62 141 ALA A O 1
ATOM 1032 N N . LEU A 1 142 ? 8.100 -0.388 -2.311 1.00 91.69 142 LEU A N 1
ATOM 1033 C CA . LEU A 1 142 ? 7.422 -0.628 -1.037 1.00 91.69 142 LEU A CA 1
ATOM 1034 C C . LEU A 1 142 ? 6.973 0.683 -0.385 1.00 91.69 142 LEU A C 1
ATOM 1036 O O . LEU A 1 142 ? 5.858 0.735 0.135 1.00 91.69 142 LEU A O 1
ATOM 1040 N N . LEU A 1 143 ? 7.790 1.738 -0.426 1.00 94.31 143 LEU A N 1
ATOM 1041 C CA . LEU A 1 143 ? 7.422 3.044 0.126 1.00 94.31 143 LEU A CA 1
ATOM 1042 C C . LEU A 1 143 ? 6.199 3.612 -0.596 1.00 94.31 143 LEU A C 1
ATOM 1044 O O . LEU A 1 143 ? 5.212 3.970 0.050 1.00 94.31 143 LEU A O 1
ATOM 1048 N N . ALA A 1 144 ? 6.250 3.652 -1.930 1.00 93.62 144 ALA A N 1
ATOM 1049 C CA . ALA A 1 144 ? 5.150 4.138 -2.757 1.00 93.62 144 ALA A CA 1
ATOM 1050 C C . ALA A 1 144 ? 3.862 3.346 -2.485 1.00 93.62 144 ALA A C 1
ATOM 1052 O O . ALA A 1 144 ? 2.806 3.947 -2.267 1.00 93.62 144 ALA A O 1
ATOM 1053 N N . ALA A 1 145 ? 3.963 2.015 -2.401 1.00 94.12 145 ALA A N 1
ATOM 1054 C CA . ALA A 1 145 ? 2.843 1.143 -2.072 1.00 94.12 145 ALA A CA 1
ATOM 1055 C C . ALA A 1 145 ? 2.229 1.483 -0.708 1.00 94.12 145 ALA A C 1
ATOM 1057 O O . ALA A 1 145 ? 1.019 1.678 -0.618 1.00 94.12 145 ALA A O 1
ATOM 1058 N N . HIS A 1 146 ? 3.042 1.590 0.348 1.00 93.75 146 HIS A N 1
ATOM 1059 C CA . HIS A 1 146 ? 2.549 1.837 1.707 1.00 93.75 146 HIS A CA 1
ATOM 1060 C C . HIS A 1 146 ? 1.926 3.227 1.845 1.00 93.75 146 HIS A C 1
ATOM 1062 O O . HIS A 1 146 ? 0.862 3.358 2.452 1.00 93.75 146 HIS A O 1
ATOM 1068 N N . VAL A 1 147 ? 2.544 4.259 1.264 1.00 96.00 147 VAL A N 1
ATOM 1069 C CA . VAL A 1 147 ? 2.018 5.632 1.312 1.00 96.00 147 VAL A CA 1
ATOM 1070 C C . VAL A 1 147 ? 0.700 5.732 0.547 1.00 96.00 147 VAL A C 1
ATOM 1072 O O . VAL A 1 147 ? -0.275 6.266 1.083 1.00 96.00 147 VAL A O 1
ATOM 1075 N N . LEU A 1 148 ? 0.636 5.184 -0.670 1.00 95.25 148 LEU A N 1
ATOM 1076 C CA . LEU A 1 148 ? -0.579 5.222 -1.482 1.00 95.25 148 LEU A CA 1
ATOM 1077 C C . LEU A 1 148 ? -1.705 4.399 -0.847 1.00 95.25 148 LEU A C 1
ATOM 1079 O O . LEU A 1 148 ? -2.823 4.899 -0.704 1.00 95.25 148 LEU A O 1
ATOM 1083 N N . ALA A 1 149 ? -1.408 3.173 -0.408 1.00 94.12 149 ALA A N 1
ATOM 1084 C CA . ALA A 1 149 ? -2.367 2.307 0.269 1.00 94.12 149 ALA A CA 1
ATOM 1085 C C . ALA A 1 149 ? -2.911 2.968 1.536 1.00 94.12 149 ALA A C 1
ATOM 1087 O O . ALA A 1 149 ? -4.128 3.045 1.711 1.00 94.12 149 ALA A O 1
ATOM 1088 N N . ALA A 1 150 ? -2.036 3.513 2.388 1.00 95.75 150 ALA A N 1
ATOM 1089 C CA . ALA A 1 150 ? -2.456 4.238 3.579 1.00 95.75 150 ALA A CA 1
ATOM 1090 C C . ALA A 1 150 ? -3.346 5.423 3.218 1.00 95.75 150 ALA A C 1
ATOM 1092 O O . ALA A 1 150 ? -4.352 5.651 3.894 1.00 95.75 150 ALA A O 1
ATOM 1093 N N . ALA A 1 151 ? -3.023 6.148 2.147 1.00 96.06 151 ALA A N 1
ATOM 1094 C CA . ALA A 1 151 ? -3.801 7.303 1.760 1.00 96.06 151 ALA A CA 1
ATOM 1095 C C . ALA A 1 151 ? -5.205 6.943 1.277 1.00 96.06 151 ALA A C 1
ATOM 1097 O O . ALA A 1 151 ? -6.196 7.446 1.816 1.00 96.06 151 ALA A O 1
ATOM 1098 N N . VAL A 1 152 ? -5.306 6.018 0.328 1.00 96.25 152 VAL A N 1
ATOM 1099 C CA . VAL A 1 152 ? -6.595 5.570 -0.208 1.00 96.25 152 VAL A CA 1
ATOM 1100 C C . VAL A 1 152 ? -7.424 4.892 0.883 1.00 96.25 152 VAL A C 1
ATOM 1102 O O . VAL A 1 152 ? -8.573 5.275 1.099 1.00 96.25 152 VAL A O 1
ATOM 1105 N N . CYS A 1 153 ? -6.842 3.965 1.651 1.00 96.00 153 CYS A N 1
ATOM 1106 C CA . CYS A 1 153 ? -7.561 3.261 2.716 1.00 96.00 153 CYS A CA 1
ATOM 1107 C C . CYS A 1 153 ? -8.031 4.221 3.818 1.00 96.00 153 CYS A C 1
ATOM 1109 O O . CYS A 1 153 ? -9.168 4.115 4.276 1.00 96.00 153 CYS A O 1
ATOM 1111 N N . THR A 1 154 ? -7.210 5.204 4.215 1.00 95.44 154 THR A N 1
ATOM 1112 C CA . THR A 1 154 ? -7.633 6.241 5.175 1.00 95.44 154 THR A CA 1
ATOM 1113 C C . THR A 1 154 ? -8.776 7.070 4.617 1.00 95.44 154 THR A C 1
ATOM 1115 O O . THR A 1 154 ? -9.733 7.354 5.338 1.00 95.44 154 THR A O 1
ATOM 1118 N N . TRP A 1 155 ? -8.684 7.484 3.354 1.00 96.38 155 TRP A N 1
ATOM 1119 C CA . TRP A 1 155 ? -9.715 8.290 2.717 1.00 96.38 155 TRP A CA 1
ATOM 1120 C C . TRP A 1 155 ? -11.053 7.544 2.663 1.00 96.38 155 TRP A C 1
ATOM 1122 O O . TRP A 1 155 ? -12.061 8.097 3.111 1.00 96.38 155 TRP A O 1
ATOM 1132 N N . ILE A 1 156 ? -11.049 6.279 2.225 1.00 94.75 156 ILE A N 1
ATOM 1133 C CA . ILE A 1 156 ? -12.243 5.420 2.169 1.00 94.75 156 ILE A CA 1
ATOM 1134 C C . ILE A 1 156 ? -12.800 5.183 3.576 1.00 94.75 156 ILE A C 1
ATOM 1136 O O . ILE A 1 156 ? -13.975 5.450 3.826 1.00 94.75 156 ILE A O 1
ATOM 1140 N N . ALA A 1 157 ? -11.964 4.761 4.529 1.00 92.12 157 ALA A N 1
ATOM 1141 C CA . ALA A 1 157 ? -12.406 4.485 5.896 1.00 92.12 157 ALA A CA 1
ATOM 1142 C C . ALA A 1 157 ? -13.001 5.735 6.563 1.00 92.12 157 ALA A C 1
ATOM 1144 O O . ALA A 1 157 ? -14.026 5.655 7.237 1.00 92.12 157 ALA A O 1
ATOM 1145 N N . ARG A 1 158 ? -12.419 6.917 6.317 1.00 93.44 158 ARG A N 1
ATOM 1146 C CA . ARG A 1 158 ? -12.993 8.193 6.760 1.00 93.44 158 ARG A CA 1
ATOM 1147 C C . ARG A 1 158 ? -14.306 8.525 6.065 1.00 93.44 158 ARG A C 1
ATOM 1149 O O . ARG A 1 158 ? -15.080 9.255 6.653 1.00 93.44 158 ARG A O 1
ATOM 1156 N N . ARG A 1 159 ? -14.557 8.104 4.828 1.00 92.06 159 ARG A N 1
ATOM 1157 C CA . ARG A 1 159 ? -15.841 8.367 4.156 1.00 92.06 159 ARG A CA 1
ATOM 1158 C C . ARG A 1 159 ? -16.958 7.480 4.698 1.00 92.06 159 ARG A C 1
ATOM 1160 O O . ARG A 1 159 ? -18.071 7.966 4.837 1.00 92.06 159 ARG A O 1
ATOM 1167 N N . ILE A 1 160 ? -16.643 6.229 5.024 1.00 90.12 160 ILE A N 1
ATOM 1168 C CA . ILE A 1 160 ? -17.620 5.236 5.489 1.00 90.12 160 ILE A CA 1
ATOM 1169 C C . ILE A 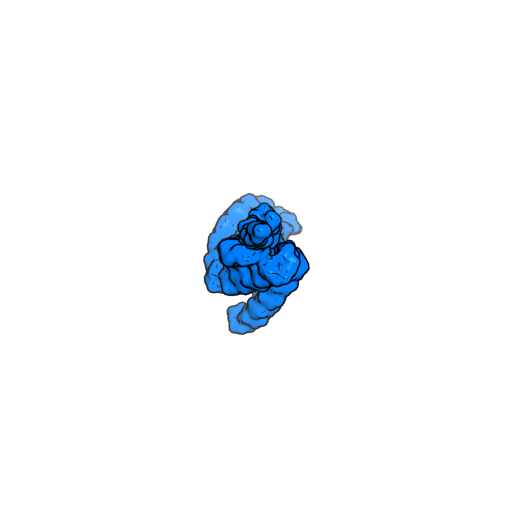1 160 ? -17.922 5.393 6.988 1.00 90.12 160 ILE A C 1
ATOM 1171 O O . ILE A 1 160 ? -19.073 5.283 7.392 1.00 90.12 160 ILE A O 1
ATOM 1175 N N . PHE A 1 161 ? -16.904 5.659 7.813 1.00 86.12 161 PHE A N 1
ATOM 1176 C CA . PHE A 1 161 ? -17.019 5.664 9.281 1.00 86.12 161 PHE A CA 1
ATOM 1177 C C . PHE A 1 161 ? -16.882 7.056 9.920 1.00 86.12 161 PHE A C 1
ATOM 1179 O O . PHE A 1 161 ? -16.576 7.147 11.112 1.00 86.12 161 PHE A O 1
ATOM 1186 N N . ARG A 1 162 ? -17.027 8.135 9.142 1.00 67.56 162 ARG A N 1
ATOM 1187 C CA . ARG A 1 162 ? -17.015 9.505 9.680 1.00 67.56 162 ARG A CA 1
ATOM 1188 C C . ARG A 1 162 ? -18.136 9.721 10.683 1.00 67.56 162 ARG A C 1
ATOM 1190 O O . ARG A 1 162 ? -19.267 9.289 10.393 1.00 67.56 162 ARG A O 1
#

Organism: NCBI:txid2603819

Mean predicted aligned error: 8.18 Å

Nearest PDB structures (foldseek):
  8scx-assembly1_B  TM=4.262E-01  e=3.580E+00  Saccharomyces cerevisiae
  2ef2-assembly1_A  TM=3.249E-01  e=3.259E+00  Physeter macrocephalus
  8e73-assembly1_AK  TM=3.170E-01  e=3.580E+00  Vigna radiata

Secondary structure (DSSP, 8-state):
----------PPPPGGG-HHHHHHHHHHHHHHHHHHHHHHHHHHHHHHHHHHHHHTT--TTHHHHHHHHHHHHHHHHHHHHHHHHHHHHHHHHHHHHHHHHHHTS--HHHHHHHHHHHHHHHHHHHHHHS-HHHHHHHHHHHHHHHHHHHHHHHHHHHHH--

Radius of gyration: 21.48 Å; Cα contacts (8 Å, |Δi|>4): 179; chains: 1; bounding box: 66×24×79 Å

Sequence (162 aa):
MNTQSQTVAGRPRPGSQSWGRFAGIVAIYALLGPLVGAIGVTGLFTVYAVGVEIAIGNFDDIARRFVGGMLVGTIVSAILAYAYGIVSAAGVGLVVAFRDRRKGGISWRTSLVAALAFWLLMSLAATAVVPPQGLVQWIGALLAAHVLAAAVCTWIARRIFR

Solvent-accessible surface area (backbone atoms only — not comparable to full-atom values): 8441 Å² total; per-residue (Å²): 138,86,81,80,79,76,73,84,74,77,76,78,72,65,80,51,71,44,69,64,55,38,52,49,38,20,46,45,18,35,65,45,18,17,49,43,15,15,47,45,34,27,49,52,53,37,52,50,56,49,52,52,33,57,74,72,69,53,68,94,54,46,68,58,49,44,56,50,41,39,54,55,39,25,54,57,34,28,54,51,20,50,75,67,33,27,65,50,24,30,49,30,15,45,56,37,29,53,44,16,55,73,73,65,53,82,52,69,69,54,29,48,51,39,25,51,53,44,35,53,54,52,42,58,56,38,67,79,75,45,59,80,94,50,38,66,62,50,45,51,38,45,45,50,12,33,55,50,14,34,50,53,38,50,53,51,46,47,67,76,71,105